Protein AF-A0AAW8L1I3-F1 (afdb_monomer)

Structure (mmCIF, N/CA/C/O backbone):
data_AF-A0AAW8L1I3-F1
#
_entry.id   AF-A0AAW8L1I3-F1
#
loop_
_atom_site.group_PDB
_atom_site.id
_atom_site.type_symbol
_atom_site.label_atom_id
_atom_site.label_alt_id
_atom_site.label_comp_id
_atom_site.label_asym_id
_atom_site.label_entity_id
_atom_site.label_seq_id
_atom_site.pdbx_PDB_ins_code
_atom_site.Cartn_x
_atom_site.Cartn_y
_atom_site.Cartn_z
_atom_site.occupancy
_atom_site.B_iso_or_equiv
_atom_site.auth_seq_id
_atom_site.auth_comp_id
_atom_site.auth_asym_id
_atom_site.auth_atom_id
_atom_site.pdbx_PDB_model_num
ATOM 1 N N . LEU A 1 1 ? 11.735 -16.912 -10.914 1.00 78.81 1 LEU A N 1
ATOM 2 C CA . LEU A 1 1 ? 10.324 -17.203 -11.266 1.00 78.81 1 LEU A CA 1
ATOM 3 C C . LEU A 1 1 ? 10.113 -18.709 -11.330 1.00 78.81 1 LEU A C 1
ATOM 5 O O . LEU A 1 1 ? 10.994 -19.381 -11.862 1.00 78.81 1 LEU A O 1
ATOM 9 N N . PRO A 1 2 ? 8.984 -19.231 -10.822 1.00 90.19 2 PRO A N 1
ATOM 10 C CA . PRO A 1 2 ? 8.609 -20.634 -10.993 1.00 90.19 2 PRO A CA 1
ATOM 11 C C . PRO A 1 2 ? 8.568 -21.039 -12.474 1.00 90.19 2 PRO A C 1
ATOM 13 O O . PRO A 1 2 ? 8.189 -20.228 -13.324 1.00 90.19 2 PRO A O 1
ATOM 16 N N . HIS A 1 3 ? 8.918 -22.293 -12.778 1.00 89.94 3 HIS A N 1
ATOM 17 C CA . HIS A 1 3 ? 9.046 -22.787 -14.158 1.00 89.94 3 HIS A CA 1
ATOM 18 C C . HIS A 1 3 ? 7.767 -22.582 -14.986 1.00 89.94 3 HIS A C 1
ATOM 20 O O . HIS A 1 3 ? 7.828 -22.098 -16.114 1.00 89.94 3 HIS A O 1
ATOM 26 N N . LEU A 1 4 ? 6.599 -22.870 -14.400 1.00 91.50 4 LEU A N 1
ATOM 27 C CA . LEU A 1 4 ? 5.299 -22.708 -15.062 1.00 91.50 4 LEU A CA 1
ATOM 28 C C . LEU A 1 4 ? 5.018 -21.256 -15.473 1.00 91.50 4 LEU A C 1
ATOM 30 O O . LEU A 1 4 ? 4.554 -21.014 -16.583 1.00 91.50 4 LEU A O 1
ATOM 34 N N . ILE A 1 5 ? 5.349 -20.284 -14.617 1.00 87.00 5 ILE A N 1
ATOM 35 C CA . ILE A 1 5 ? 5.140 -18.860 -14.920 1.00 87.00 5 ILE A CA 1
ATOM 36 C C . ILE A 1 5 ? 6.076 -18.415 -16.044 1.00 87.00 5 ILE A C 1
ATOM 38 O O . ILE A 1 5 ? 5.640 -17.744 -16.977 1.00 87.00 5 ILE A O 1
ATOM 42 N N . LYS A 1 6 ? 7.343 -18.846 -15.993 1.00 88.25 6 LYS A N 1
ATOM 43 C CA . LYS A 1 6 ? 8.339 -18.522 -17.022 1.00 88.25 6 LYS A CA 1
ATOM 44 C C . LYS A 1 6 ? 7.958 -19.093 -18.394 1.00 88.25 6 LYS A C 1
ATOM 46 O O . LYS A 1 6 ? 8.192 -18.435 -19.400 1.00 88.25 6 LYS A O 1
ATOM 51 N N . ALA A 1 7 ? 7.360 -20.285 -18.434 1.00 91.19 7 ALA A N 1
ATOM 52 C CA . ALA A 1 7 ? 6.860 -20.890 -19.668 1.00 91.19 7 ALA A CA 1
ATOM 53 C C . ALA A 1 7 ? 5.598 -20.184 -20.200 1.00 91.19 7 ALA A C 1
ATOM 55 O O . ALA A 1 7 ? 5.460 -19.984 -21.406 1.00 91.19 7 ALA A O 1
ATOM 56 N N . ALA A 1 8 ? 4.684 -19.782 -19.311 1.00 93.06 8 ALA A N 1
ATOM 57 C CA . ALA A 1 8 ? 3.444 -19.113 -19.695 1.00 93.06 8 ALA A CA 1
ATOM 58 C C . ALA A 1 8 ? 3.689 -17.711 -20.280 1.00 93.06 8 ALA A C 1
ATOM 60 O O . ALA A 1 8 ? 3.117 -17.371 -21.321 1.00 93.06 8 ALA A O 1
ATOM 61 N N . ASN A 1 9 ? 4.550 -16.917 -19.638 1.00 94.56 9 ASN A N 1
ATOM 62 C CA . ASN A 1 9 ? 4.926 -15.579 -20.085 1.00 94.56 9 ASN A CA 1
ATOM 63 C C . ASN A 1 9 ? 6.422 -15.333 -19.792 1.00 94.56 9 ASN A C 1
ATOM 65 O O . ASN A 1 9 ? 6.778 -15.045 -18.646 1.00 94.56 9 ASN A O 1
ATOM 69 N N . PRO A 1 10 ? 7.318 -15.507 -20.782 1.00 93.88 10 PRO A N 1
ATOM 70 C CA . PRO A 1 10 ? 8.747 -15.342 -20.559 1.00 93.88 10 PRO A CA 1
ATOM 71 C C . PRO A 1 10 ? 9.120 -13.868 -20.383 1.00 93.88 10 PRO A C 1
ATOM 73 O O . PRO A 1 10 ? 8.467 -12.973 -20.925 1.00 93.88 10 PRO A O 1
ATOM 76 N N . LEU A 1 11 ? 10.188 -13.633 -19.619 1.00 94.94 11 LEU A N 1
ATOM 77 C CA . LEU A 1 11 ? 10.742 -12.301 -19.394 1.00 94.94 11 LEU A CA 1
ATOM 78 C C . LEU A 1 11 ? 11.506 -11.811 -20.623 1.00 94.94 11 LEU A C 1
ATOM 80 O O . LEU A 1 11 ? 12.303 -12.553 -21.193 1.00 94.94 11 LEU A O 1
ATOM 84 N N . GLU A 1 12 ? 11.286 -10.548 -20.961 1.00 95.62 12 GLU A N 1
ATOM 85 C CA . GLU A 1 12 ? 12.077 -9.783 -21.923 1.00 95.62 12 GLU A CA 1
ATOM 86 C C . GLU A 1 12 ? 13.154 -8.958 -21.204 1.00 95.62 12 GLU A C 1
ATOM 88 O O . GLU A 1 12 ? 14.308 -8.948 -21.624 1.00 95.62 12 GLU A O 1
ATOM 93 N N . ILE A 1 13 ? 12.805 -8.347 -20.063 1.00 94.56 13 ILE A N 1
ATOM 94 C CA . ILE A 1 13 ? 13.736 -7.601 -19.202 1.00 94.56 13 ILE A CA 1
ATOM 95 C C . ILE A 1 13 ? 13.716 -8.198 -17.794 1.00 94.56 13 ILE A C 1
ATOM 97 O O . ILE A 1 13 ? 12.653 -8.492 -17.240 1.00 94.56 13 ILE A O 1
ATOM 101 N N . GLN A 1 14 ? 14.906 -8.358 -17.212 1.00 94.88 14 GLN A N 1
ATOM 102 C CA . GLN A 1 14 ? 15.096 -8.789 -15.831 1.00 94.88 14 GLN A CA 1
ATOM 103 C C . GLN A 1 14 ? 16.217 -7.980 -15.175 1.00 94.88 14 GLN A C 1
ATOM 105 O O . GLN A 1 14 ? 17.397 -8.201 -15.449 1.00 94.88 14 GLN A O 1
ATOM 110 N N . THR A 1 15 ? 15.851 -7.075 -14.274 1.00 95.00 15 THR A N 1
ATOM 111 C CA . THR A 1 15 ? 16.791 -6.325 -13.434 1.00 95.00 15 THR A CA 1
ATOM 112 C C . THR A 1 15 ? 16.518 -6.604 -11.955 1.00 95.00 15 THR A C 1
ATOM 114 O O . THR A 1 15 ? 15.707 -7.465 -11.606 1.00 95.00 15 THR A O 1
ATOM 117 N N . LYS A 1 16 ? 17.234 -5.911 -11.064 1.00 93.44 16 LYS A N 1
ATOM 118 C CA . LYS A 1 16 ? 16.950 -5.963 -9.623 1.00 93.44 16 LYS A CA 1
ATOM 119 C C . LYS A 1 16 ? 15.605 -5.324 -9.275 1.00 93.44 16 LYS A C 1
ATOM 121 O O . LYS A 1 16 ? 14.963 -5.770 -8.331 1.00 93.44 16 LYS A O 1
ATOM 126 N N . ASP A 1 17 ? 15.192 -4.334 -10.061 1.00 92.88 17 ASP A N 1
ATOM 127 C CA . ASP A 1 17 ? 14.065 -3.459 -9.747 1.00 92.88 17 ASP A CA 1
ATOM 128 C C . ASP A 1 17 ? 12.891 -3.648 -10.715 1.00 92.88 17 ASP A C 1
ATOM 130 O O . ASP A 1 17 ? 11.799 -3.154 -10.460 1.00 92.88 17 ASP A O 1
ATOM 134 N N . GLU A 1 18 ? 13.079 -4.369 -11.822 1.00 93.81 18 GLU A N 1
ATOM 135 C CA . GLU A 1 18 ? 12.078 -4.484 -12.878 1.00 93.81 18 GLU A CA 1
ATOM 136 C C . GLU A 1 18 ? 12.069 -5.859 -13.553 1.00 93.81 18 GLU A C 1
ATOM 138 O O . GLU A 1 18 ? 13.107 -6.439 -13.883 1.00 93.81 18 GLU A O 1
ATOM 143 N N . LEU A 1 19 ? 10.858 -6.347 -13.806 1.00 94.88 19 LEU A N 1
ATOM 144 C CA . LEU A 1 19 ? 10.553 -7.488 -14.654 1.00 94.88 19 LEU A CA 1
ATOM 145 C C . LEU A 1 19 ? 9.588 -7.032 -15.750 1.00 94.88 19 LEU A C 1
ATOM 147 O O . LEU A 1 19 ? 8.492 -6.572 -15.434 1.00 94.88 19 LEU A O 1
ATOM 151 N N . VAL A 1 20 ? 9.949 -7.213 -17.020 1.00 95.19 20 VAL A N 1
ATOM 152 C CA . VAL A 1 20 ? 9.048 -6.964 -18.161 1.00 95.19 20 VAL A CA 1
ATOM 153 C C . VAL A 1 20 ? 8.803 -8.273 -18.885 1.00 95.19 20 VAL A C 1
ATOM 155 O O . VAL A 1 20 ? 9.741 -9.018 -19.176 1.00 95.19 20 VAL A O 1
ATOM 158 N N . PHE A 1 21 ? 7.536 -8.569 -19.152 1.00 95.25 21 PHE A N 1
ATOM 159 C CA . PHE A 1 21 ? 7.128 -9.819 -19.766 1.00 95.25 21 PHE A CA 1
ATOM 160 C C . PHE A 1 21 ? 6.816 -9.641 -21.255 1.00 95.25 21 PHE A C 1
ATOM 162 O O . PHE A 1 21 ? 6.098 -8.725 -21.648 1.00 95.25 21 PHE A O 1
ATOM 169 N N . SER A 1 22 ? 7.285 -10.583 -22.071 1.00 95.19 22 SER A N 1
ATOM 170 C CA . SER A 1 22 ? 7.159 -10.549 -23.538 1.00 95.19 22 SER A CA 1
ATOM 171 C C . SER A 1 22 ? 5.715 -10.543 -24.060 1.00 95.19 22 SER A C 1
ATOM 173 O O . SER A 1 22 ? 5.445 -9.986 -25.119 1.00 95.19 22 SER A O 1
ATOM 175 N N . LYS A 1 23 ? 4.760 -11.143 -23.333 1.00 93.81 23 LYS A N 1
ATOM 176 C CA . LYS A 1 23 ? 3.323 -11.117 -23.683 1.00 93.81 23 LYS A CA 1
ATOM 177 C C . LYS A 1 23 ? 2.567 -9.966 -23.009 1.00 93.81 23 LYS A C 1
ATOM 179 O O . LYS A 1 23 ? 1.342 -10.012 -22.910 1.00 93.81 23 LYS A O 1
ATOM 184 N N . GLY A 1 24 ? 3.293 -8.957 -22.532 1.00 91.06 24 GLY A N 1
ATOM 185 C CA . GLY A 1 24 ? 2.754 -7.791 -21.847 1.00 91.06 24 GLY A CA 1
ATOM 186 C C . GLY A 1 24 ? 2.736 -7.924 -20.325 1.00 91.06 24 GLY A C 1
ATOM 187 O O . GLY A 1 24 ? 2.752 -9.022 -19.757 1.00 91.06 24 GLY A O 1
ATOM 188 N N . GLY A 1 25 ? 2.673 -6.759 -19.682 1.00 90.56 25 GLY A N 1
ATOM 189 C CA . GLY A 1 25 ? 2.767 -6.593 -18.237 1.00 90.56 25 GLY A CA 1
ATOM 190 C C . GLY A 1 25 ? 4.204 -6.381 -17.759 1.00 90.56 25 GLY A C 1
ATOM 191 O O . GLY A 1 25 ? 5.169 -6.854 -18.362 1.00 90.56 25 GLY A O 1
ATOM 192 N N . SER A 1 26 ? 4.331 -5.681 -16.638 1.00 92.88 26 SER A N 1
ATOM 193 C CA . SER A 1 26 ? 5.592 -5.495 -15.930 1.00 92.88 26 SER A CA 1
ATOM 194 C C . SER A 1 26 ? 5.363 -5.487 -14.420 1.00 92.88 26 SER A C 1
ATOM 196 O O . SER A 1 26 ? 4.250 -5.267 -13.935 1.00 92.88 26 SER A O 1
ATOM 198 N N . ILE A 1 27 ? 6.420 -5.785 -13.671 1.00 92.94 27 ILE A N 1
ATOM 199 C CA . ILE A 1 27 ? 6.479 -5.629 -12.221 1.00 92.94 27 ILE A CA 1
ATOM 200 C C . ILE A 1 27 ? 7.698 -4.774 -11.936 1.00 92.94 27 ILE A C 1
ATOM 202 O O . ILE A 1 27 ? 8.810 -5.153 -12.294 1.00 92.94 27 ILE A O 1
ATOM 206 N N . THR A 1 28 ? 7.485 -3.661 -11.251 1.00 93.19 28 THR A N 1
ATOM 207 C CA . THR A 1 28 ? 8.553 -2.743 -10.875 1.00 93.19 28 THR A CA 1
ATOM 208 C C . THR A 1 28 ? 8.522 -2.556 -9.364 1.00 93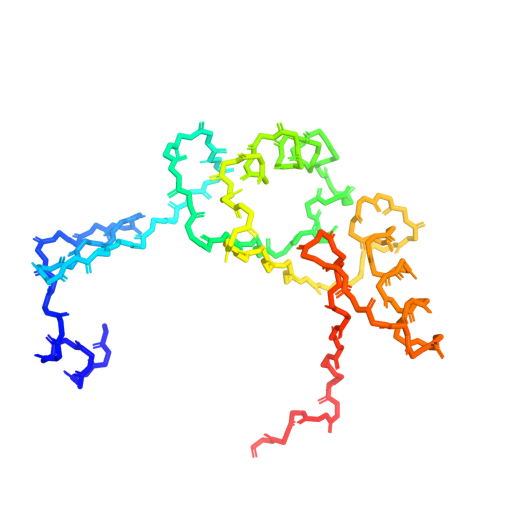.19 28 THR A C 1
ATOM 210 O O . THR A 1 28 ? 7.458 -2.363 -8.773 1.00 93.19 28 THR A O 1
ATOM 213 N N . VAL A 1 29 ? 9.687 -2.630 -8.733 1.00 92.81 29 VAL A N 1
ATOM 214 C CA . VAL A 1 29 ? 9.892 -2.382 -7.308 1.00 92.81 29 VAL A CA 1
ATOM 215 C C . VAL A 1 29 ? 10.637 -1.066 -7.184 1.00 92.81 29 VAL A C 1
ATOM 217 O O . VAL A 1 29 ? 11.686 -0.868 -7.783 1.00 92.81 29 VAL A O 1
ATOM 220 N N . SER A 1 30 ? 10.083 -0.143 -6.411 1.00 88.50 30 SER A N 1
ATOM 221 C CA . SER A 1 30 ? 10.705 1.151 -6.165 1.00 88.50 30 SER A CA 1
ATOM 222 C C . SER A 1 30 ? 10.316 1.656 -4.787 1.00 88.50 30 SER A C 1
ATOM 224 O O . SER A 1 30 ? 9.316 1.245 -4.198 1.00 88.50 30 SER A O 1
ATOM 226 N N . THR A 1 31 ? 11.115 2.585 -4.279 1.00 84.00 31 THR A N 1
ATOM 227 C CA . THR A 1 31 ? 10.831 3.302 -3.036 1.00 84.00 31 THR A CA 1
ATOM 228 C C . THR A 1 31 ? 9.964 4.548 -3.244 1.00 84.00 31 THR A C 1
ATOM 230 O O . THR A 1 31 ? 9.543 5.144 -2.248 1.00 84.00 31 THR A O 1
ATOM 233 N N . SER A 1 32 ? 9.692 4.918 -4.503 1.00 76.06 32 SER A N 1
ATOM 234 C CA . SER A 1 32 ? 8.770 5.979 -4.922 1.00 76.06 32 SER A CA 1
ATOM 235 C C . SER A 1 32 ? 8.133 5.658 -6.285 1.00 76.06 32 SER A C 1
ATOM 237 O O . SER A 1 32 ? 8.776 5.097 -7.174 1.00 76.06 32 SER A O 1
ATOM 239 N N . PHE A 1 33 ? 6.858 6.018 -6.456 1.00 76.12 33 PHE A N 1
ATOM 240 C CA . PHE A 1 33 ? 6.118 5.882 -7.715 1.00 76.12 33 PHE A CA 1
ATOM 241 C C . PHE A 1 33 ? 5.284 7.137 -7.958 1.00 76.12 33 PHE A C 1
ATOM 243 O O . PHE A 1 33 ? 4.497 7.529 -7.100 1.00 76.12 33 PHE A O 1
ATOM 250 N N . ARG A 1 34 ? 5.461 7.767 -9.125 1.00 72.25 34 ARG A N 1
ATOM 251 C CA . ARG A 1 34 ? 4.665 8.928 -9.574 1.00 72.25 34 ARG A CA 1
ATOM 252 C C . ARG A 1 34 ? 4.359 8.927 -11.078 1.00 72.25 34 ARG A C 1
ATOM 254 O O . ARG A 1 34 ? 3.814 9.900 -11.585 1.00 72.25 34 ARG A O 1
ATOM 261 N N . GLY A 1 35 ? 4.747 7.877 -11.799 1.00 70.69 35 GLY A N 1
ATOM 262 C CA . GLY A 1 35 ? 4.618 7.792 -13.253 1.00 70.69 35 GLY A CA 1
ATOM 263 C C . GLY A 1 35 ? 3.876 6.534 -13.694 1.00 70.69 35 GLY A C 1
ATOM 264 O O . GLY A 1 35 ? 3.940 5.508 -13.019 1.00 70.69 35 GLY A O 1
ATOM 265 N N . GLY A 1 36 ? 3.210 6.628 -14.847 1.00 72.44 36 GLY A N 1
ATOM 266 C CA . GLY A 1 36 ? 2.436 5.543 -15.450 1.00 72.44 36 GLY A CA 1
ATOM 267 C C . GLY A 1 36 ? 1.006 5.426 -14.918 1.00 72.44 36 GLY A C 1
ATOM 268 O O . GLY A 1 36 ? 0.600 6.130 -13.998 1.00 72.44 36 GLY A O 1
ATOM 269 N N . THR A 1 37 ? 0.235 4.527 -15.526 1.00 81.88 37 THR A N 1
ATOM 270 C CA . THR A 1 37 ? -1.070 4.091 -15.016 1.00 81.88 37 THR A CA 1
ATOM 271 C C . THR A 1 37 ? -0.890 2.690 -14.451 1.00 81.88 37 THR A C 1
ATOM 273 O O . THR A 1 37 ? -0.630 1.746 -15.195 1.00 81.88 37 THR A O 1
ATOM 276 N N . LEU A 1 38 ? -0.991 2.560 -13.131 1.00 88.94 38 LEU A N 1
ATOM 277 C CA . LEU A 1 38 ? -0.835 1.288 -12.440 1.00 88.94 38 LEU A CA 1
ATOM 278 C C . LEU A 1 38 ? -2.179 0.558 -12.367 1.00 88.94 38 LEU A C 1
ATOM 280 O O . LEU A 1 38 ? -3.180 1.097 -11.891 1.00 88.94 38 LEU A O 1
ATOM 284 N N . ASP A 1 39 ? -2.185 -0.712 -12.766 1.00 91.69 39 ASP A N 1
ATOM 285 C CA . ASP A 1 39 ? -3.307 -1.613 -12.484 1.00 91.69 39 ASP A CA 1
ATOM 286 C C . ASP A 1 39 ? -3.254 -2.150 -11.051 1.00 91.69 39 ASP A C 1
ATOM 288 O O . ASP A 1 39 ? -4.282 -2.489 -10.458 1.00 91.69 39 ASP A O 1
ATOM 292 N N . ARG A 1 40 ? -2.053 -2.262 -10.473 1.00 93.88 40 ARG A N 1
ATOM 293 C CA . ARG A 1 40 ? -1.854 -2.706 -9.092 1.00 93.88 40 ARG A CA 1
ATOM 294 C C . ARG A 1 40 ? -0.713 -1.944 -8.438 1.00 93.88 40 ARG A C 1
ATOM 296 O O . ARG A 1 40 ? 0.366 -1.843 -9.010 1.00 93.88 40 ARG A O 1
ATOM 303 N N . LEU A 1 41 ? -0.948 -1.498 -7.211 1.00 95.12 41 LEU A N 1
ATOM 304 C CA . LEU A 1 41 ? 0.065 -0.959 -6.315 1.00 95.12 41 LEU A CA 1
ATOM 305 C C . LEU A 1 41 ? 0.090 -1.805 -5.044 1.00 95.12 41 LEU A C 1
ATOM 307 O O . LEU A 1 41 ? -0.937 -1.994 -4.393 1.00 95.12 41 LEU A O 1
ATOM 311 N N . HIS A 1 42 ? 1.266 -2.297 -4.681 1.00 96.12 42 HIS A N 1
ATOM 312 C CA . HIS A 1 42 ? 1.490 -2.955 -3.404 1.00 96.12 42 HIS A CA 1
ATOM 313 C C . HIS A 1 42 ? 2.476 -2.125 -2.589 1.00 96.12 42 HIS A C 1
ATOM 315 O O . HIS A 1 42 ? 3.567 -1.823 -3.068 1.00 96.12 42 HIS A O 1
ATOM 321 N N . VAL A 1 43 ? 2.080 -1.752 -1.374 1.00 95.94 43 VAL A N 1
ATOM 322 C CA . VAL A 1 43 ? 2.947 -1.060 -0.420 1.00 95.94 43 VAL A CA 1
ATOM 323 C C . VAL A 1 43 ? 3.178 -2.003 0.748 1.00 95.94 43 VAL A C 1
ATOM 325 O O . VAL A 1 43 ? 2.251 -2.277 1.512 1.00 95.94 43 VAL A O 1
ATOM 328 N N . SER A 1 44 ? 4.404 -2.50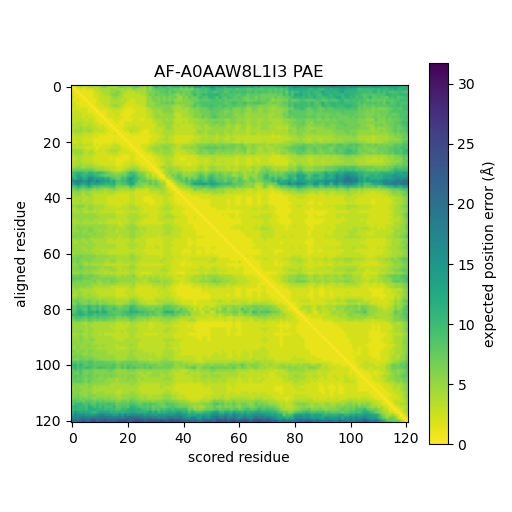3 0.856 1.00 95.81 44 SER A N 1
ATOM 329 C CA . SER A 1 44 ? 4.840 -3.313 1.987 1.00 95.81 44 SER A CA 1
ATOM 330 C C . SER A 1 44 ? 5.200 -2.428 3.179 1.00 95.81 44 SER A C 1
ATOM 332 O O . SER A 1 44 ? 5.644 -1.285 3.019 1.00 95.81 44 SER A O 1
ATOM 334 N N . GLU A 1 45 ? 5.024 -2.962 4.383 1.00 95.88 45 GLU A N 1
ATOM 335 C CA . GLU A 1 45 ? 5.375 -2.305 5.647 1.00 95.88 45 GLU A CA 1
ATOM 336 C C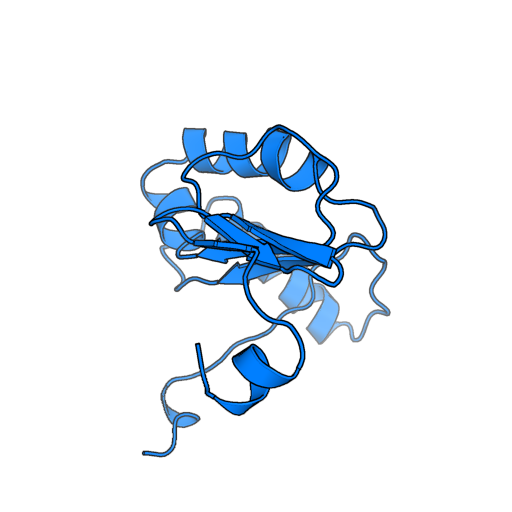 . GLU A 1 45 ? 4.771 -0.893 5.843 1.00 95.88 45 GLU A C 1
ATOM 338 O O . GLU A 1 45 ? 5.379 -0.011 6.460 1.00 95.88 45 GLU A O 1
ATOM 343 N N . PHE A 1 46 ? 3.558 -0.643 5.334 1.00 96.69 46 PHE A N 1
ATOM 344 C CA . PHE A 1 46 ? 2.973 0.708 5.333 1.00 96.69 46 PHE A CA 1
ATOM 345 C C . PHE A 1 46 ? 2.720 1.294 6.735 1.00 96.69 46 PHE A C 1
ATOM 347 O O . PHE A 1 46 ? 2.886 2.497 6.933 1.00 96.69 46 PHE A O 1
ATOM 354 N N . GLY A 1 47 ? 2.377 0.470 7.728 1.00 96.44 47 GLY A N 1
ATOM 355 C CA . GLY A 1 47 ? 2.219 0.876 9.128 1.00 96.44 47 GLY A CA 1
ATOM 356 C C . GLY A 1 47 ? 3.525 1.401 9.720 1.00 96.44 47 GLY A C 1
ATOM 357 O O . GLY A 1 47 ? 3.558 2.492 10.291 1.00 96.44 47 GLY A O 1
ATOM 358 N N . LYS A 1 48 ? 4.632 0.698 9.470 1.00 95.88 48 LYS A N 1
ATOM 359 C CA . LYS A 1 48 ? 5.977 1.140 9.861 1.00 95.88 48 LYS A CA 1
ATOM 360 C C . LYS A 1 48 ? 6.392 2.431 9.153 1.00 95.88 48 LYS A C 1
ATOM 362 O O . LYS A 1 48 ? 7.007 3.296 9.780 1.00 95.88 48 LYS A O 1
ATOM 367 N N . ILE A 1 49 ? 6.041 2.586 7.872 1.00 95.56 49 ILE A N 1
ATOM 368 C CA . ILE A 1 49 ? 6.262 3.836 7.124 1.00 95.56 49 ILE A CA 1
ATOM 369 C C . ILE A 1 49 ? 5.461 4.979 7.757 1.00 95.56 49 ILE A C 1
ATOM 371 O O . ILE A 1 49 ? 6.031 6.037 8.001 1.00 95.56 49 ILE A O 1
ATOM 375 N N . CYS A 1 50 ? 4.184 4.767 8.084 1.00 96.69 50 CYS A N 1
ATOM 376 C CA . CYS A 1 50 ? 3.346 5.775 8.740 1.00 96.69 50 CYS A CA 1
ATOM 377 C C . CYS A 1 50 ? 3.922 6.224 10.089 1.00 96.69 50 CYS A C 1
ATOM 379 O O . CYS A 1 50 ? 3.940 7.421 10.368 1.00 96.69 50 CYS A O 1
ATOM 381 N N . ALA A 1 51 ? 4.413 5.283 10.899 1.00 95.31 51 ALA A N 1
ATOM 382 C CA . ALA A 1 51 ? 4.939 5.574 12.229 1.00 95.31 51 ALA A CA 1
ATOM 383 C C . ALA A 1 51 ? 6.305 6.281 12.198 1.00 95.31 51 ALA A C 1
ATOM 385 O O . ALA A 1 51 ? 6.539 7.207 12.972 1.00 95.31 51 ALA A O 1
ATOM 386 N N . LYS A 1 52 ? 7.223 5.848 11.320 1.00 95.69 52 LYS A N 1
ATOM 387 C CA . LYS A 1 52 ? 8.617 6.336 11.310 1.00 95.69 52 LYS A CA 1
ATOM 388 C C . LYS A 1 52 ? 8.887 7.440 10.290 1.00 95.69 52 LYS A C 1
ATOM 390 O O . LYS A 1 52 ? 9.788 8.245 10.498 1.00 95.69 52 LYS A O 1
ATOM 395 N N . PHE A 1 53 ? 8.136 7.469 9.192 1.00 95.31 53 PHE A N 1
ATOM 396 C CA . PHE A 1 53 ? 8.350 8.363 8.052 1.00 95.31 53 PHE A CA 1
ATOM 397 C C . PHE A 1 53 ? 7.014 8.962 7.570 1.00 95.31 53 PHE A C 1
ATOM 399 O O . PHE A 1 53 ? 6.599 8.715 6.432 1.00 95.31 53 PHE A O 1
ATOM 406 N N . PRO A 1 54 ? 6.319 9.759 8.405 1.00 95.44 54 PRO A N 1
ATOM 407 C CA . PRO A 1 54 ? 4.979 10.266 8.096 1.00 95.44 54 PRO A CA 1
ATOM 408 C C . PRO A 1 54 ? 4.928 11.109 6.813 1.00 95.44 54 PRO A C 1
ATOM 410 O O . PRO A 1 54 ? 3.943 11.051 6.079 1.00 95.44 54 PRO A O 1
ATOM 413 N N . ASP A 1 55 ? 5.999 11.837 6.487 1.00 95.25 55 ASP A N 1
ATOM 414 C CA . ASP A 1 55 ? 6.079 12.598 5.236 1.00 95.25 55 ASP A CA 1
ATOM 415 C C . ASP A 1 55 ? 6.135 11.685 4.007 1.00 95.25 55 ASP A C 1
ATOM 417 O O . ASP A 1 55 ? 5.484 11.966 3.002 1.00 95.25 55 ASP A O 1
ATOM 421 N N . LYS A 1 56 ? 6.825 10.542 4.110 1.00 93.81 56 LYS A N 1
ATOM 422 C CA . LYS A 1 56 ? 6.846 9.524 3.055 1.00 93.81 56 LYS A CA 1
ATOM 423 C C . LYS A 1 56 ? 5.495 8.828 2.924 1.00 93.81 56 LYS A C 1
ATOM 425 O O . LYS A 1 56 ? 5.051 8.565 1.812 1.00 93.81 56 LYS A O 1
ATOM 430 N N . ALA A 1 57 ? 4.812 8.567 4.039 1.00 95.19 57 ALA A N 1
ATOM 431 C CA . ALA A 1 57 ? 3.447 8.048 4.005 1.00 95.19 57 ALA A CA 1
ATOM 432 C C . ALA A 1 57 ? 2.499 9.021 3.287 1.00 95.19 57 ALA A C 1
ATOM 434 O O . ALA A 1 57 ? 1.739 8.600 2.417 1.00 95.19 57 ALA A O 1
ATOM 435 N N . ARG A 1 58 ? 2.601 10.325 3.586 1.00 95.19 58 ARG A N 1
ATOM 436 C CA . ARG A 1 58 ? 1.854 11.372 2.876 1.00 95.19 58 ARG A CA 1
ATOM 437 C C . ARG A 1 58 ? 2.173 11.367 1.387 1.00 95.19 58 ARG A C 1
ATOM 439 O O . ARG A 1 58 ? 1.252 11.403 0.586 1.00 95.19 58 ARG A O 1
ATOM 446 N N . GLU A 1 59 ? 3.448 11.270 1.024 1.00 93.88 59 GLU A N 1
ATOM 447 C CA . GLU A 1 59 ? 3.877 11.212 -0.374 1.00 93.88 59 GLU A CA 1
ATOM 448 C C . GLU A 1 59 ? 3.287 10.016 -1.136 1.00 93.88 59 GLU A C 1
ATOM 450 O O . GLU A 1 59 ? 2.847 10.151 -2.276 1.00 93.88 59 GLU A O 1
ATOM 455 N N . ILE A 1 60 ? 3.258 8.842 -0.503 1.00 94.00 60 ILE A N 1
ATOM 456 C CA . ILE A 1 60 ? 2.666 7.634 -1.085 1.00 94.00 60 ILE A CA 1
ATOM 457 C C . ILE A 1 60 ? 1.169 7.848 -1.327 1.00 94.00 60 ILE A C 1
ATOM 459 O O . ILE A 1 60 ? 0.680 7.545 -2.415 1.00 94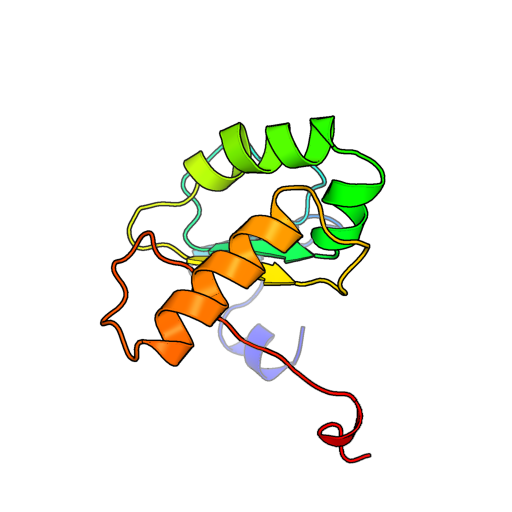.00 60 ILE A O 1
ATOM 463 N N . VAL A 1 61 ? 0.458 8.400 -0.340 1.00 94.44 61 VAL A N 1
ATOM 464 C CA . VAL A 1 61 ? -0.991 8.628 -0.421 1.00 94.44 61 VAL A CA 1
ATOM 465 C C . VAL A 1 61 ? -1.341 9.694 -1.457 1.00 94.44 61 VAL A C 1
ATOM 467 O O . VAL A 1 61 ? -2.292 9.508 -2.201 1.00 94.44 61 VAL A O 1
ATOM 470 N N . THR A 1 62 ? -0.590 10.794 -1.548 1.00 93.25 62 THR A N 1
ATOM 471 C CA . THR A 1 62 ? -0.910 11.888 -2.485 1.00 93.25 62 THR A CA 1
ATOM 472 C C . THR A 1 62 ? -0.277 11.731 -3.867 1.00 93.25 62 THR A C 1
ATOM 474 O O . THR A 1 62 ? -0.577 12.516 -4.763 1.00 93.25 62 THR A O 1
ATOM 477 N N . GLY A 1 63 ? 0.628 10.7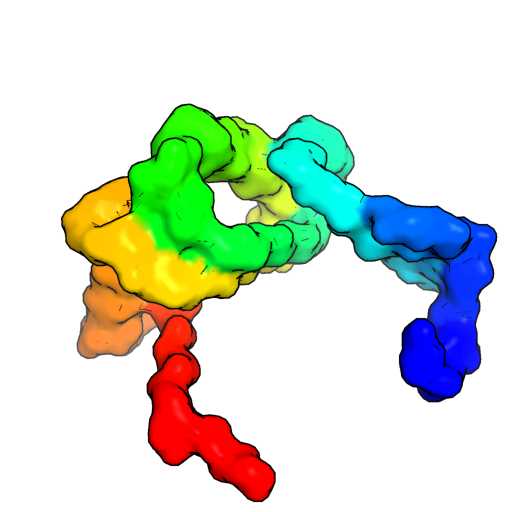66 -4.044 1.00 91.19 63 GLY A N 1
ATOM 478 C CA . GLY A 1 63 ? 1.347 10.534 -5.296 1.00 91.19 63 GLY A CA 1
ATOM 479 C C . GLY A 1 63 ? 1.093 9.147 -5.871 1.00 91.19 63 GLY A C 1
ATOM 480 O O . GLY A 1 63 ? 0.468 9.010 -6.918 1.00 91.19 63 GLY A O 1
ATOM 481 N N . ALA A 1 64 ? 1.583 8.106 -5.196 1.00 91.62 64 ALA A N 1
ATOM 482 C CA . ALA A 1 64 ? 1.542 6.746 -5.730 1.00 91.62 64 ALA A CA 1
ATOM 483 C C . ALA A 1 64 ? 0.110 6.205 -5.860 1.00 91.62 64 ALA A C 1
ATOM 485 O O . ALA A 1 64 ? -0.181 5.486 -6.814 1.00 91.62 64 ALA A O 1
ATOM 486 N N . PHE A 1 65 ? -0.789 6.555 -4.933 1.00 93.12 65 PHE A N 1
ATOM 487 C CA . PHE A 1 65 ? -2.189 6.120 -5.004 1.00 93.12 65 PHE A CA 1
ATOM 488 C C . PHE A 1 65 ? -2.904 6.733 -6.210 1.00 93.12 65 PHE A C 1
ATOM 490 O O . PHE A 1 65 ? -3.636 6.028 -6.898 1.00 93.12 65 PHE A O 1
ATOM 497 N N . GLU A 1 66 ? -2.617 7.998 -6.522 1.00 91.19 66 GLU A N 1
ATOM 498 C CA . GLU A 1 66 ? -3.201 8.718 -7.661 1.00 91.19 66 GLU A CA 1
ATOM 499 C C . GLU A 1 66 ? -2.745 8.161 -9.022 1.00 91.19 66 GLU A C 1
ATOM 501 O O . GLU A 1 66 ? -3.404 8.374 -10.038 1.00 91.19 66 GLU A O 1
ATOM 506 N N . ALA A 1 67 ? -1.643 7.404 -9.063 1.00 90.81 67 ALA A N 1
ATOM 507 C CA . ALA A 1 67 ? -1.193 6.709 -10.271 1.00 90.81 67 ALA A CA 1
ATOM 508 C C . ALA A 1 67 ? -1.993 5.422 -10.564 1.00 90.81 67 ALA A C 1
ATOM 510 O O . ALA A 1 67 ? -1.863 4.846 -11.649 1.00 90.81 67 ALA A O 1
ATOM 511 N N . VAL A 1 68 ? -2.805 4.939 -9.616 1.00 91.75 68 VAL A N 1
ATOM 512 C CA . VAL A 1 68 ? -3.622 3.731 -9.785 1.00 91.75 68 VAL A CA 1
ATOM 513 C C . VAL A 1 68 ? -4.954 4.096 -10.429 1.00 91.75 68 VAL A C 1
ATOM 515 O O . VAL A 1 68 ? -5.675 4.971 -9.956 1.00 91.75 68 VAL A O 1
ATOM 518 N N . SER A 1 69 ? -5.319 3.403 -11.509 1.00 90.00 69 SER A N 1
ATOM 519 C CA . SER A 1 69 ? -6.613 3.649 -12.156 1.00 90.00 69 SER A CA 1
ATOM 520 C C . SER A 1 69 ? -7.787 3.276 -11.236 1.00 90.00 69 SER A C 1
ATOM 522 O O . SER A 1 69 ? -7.662 2.405 -10.378 1.00 90.00 69 SER A O 1
ATOM 524 N N . LEU A 1 70 ? -8.980 3.834 -11.475 1.00 89.31 70 LEU A N 1
ATOM 525 C CA . LEU A 1 70 ? -10.204 3.474 -10.729 1.00 89.31 70 LEU A CA 1
ATOM 526 C C . LEU A 1 70 ? -10.564 1.977 -10.791 1.00 89.31 70 LEU A C 1
ATOM 528 O O . LEU A 1 70 ? -11.326 1.485 -9.962 1.00 89.31 70 LEU A O 1
ATOM 532 N N . LYS A 1 71 ? -10.066 1.256 -11.805 1.00 90.62 71 LYS A N 1
ATOM 533 C CA . LYS A 1 71 ? -10.241 -0.199 -11.950 1.00 90.62 71 LYS A CA 1
ATOM 534 C C . LYS A 1 71 ? -9.093 -0.995 -11.324 1.00 90.62 71 LYS A C 1
ATOM 536 O O . LYS A 1 71 ? -9.202 -2.217 -11.197 1.00 90.62 71 LYS A O 1
ATOM 541 N N . GLY A 1 72 ? -8.000 -0.319 -10.984 1.00 92.75 72 GLY A N 1
ATOM 542 C CA . GLY A 1 72 ? -6.832 -0.902 -10.361 1.00 92.75 72 GLY A CA 1
ATOM 543 C C . GLY A 1 72 ? -7.064 -1.245 -8.893 1.00 92.75 72 GLY A C 1
ATOM 544 O O . GLY A 1 72 ? -8.160 -1.106 -8.347 1.00 92.75 72 GLY A O 1
ATOM 545 N N . ARG A 1 73 ? -6.024 -1.768 -8.245 1.00 95.31 73 ARG A N 1
ATOM 546 C CA . ARG A 1 73 ? -6.072 -2.160 -6.832 1.00 95.31 73 ARG A CA 1
ATOM 547 C C . ARG A 1 73 ? -4.843 -1.687 -6.079 1.00 95.31 73 ARG A C 1
ATOM 549 O O . ARG A 1 73 ? -3.723 -1.953 -6.504 1.00 95.31 73 ARG A O 1
ATOM 556 N N . ILE A 1 74 ? -5.066 -1.095 -4.913 1.00 96.44 74 ILE A N 1
ATOM 557 C CA . ILE A 1 74 ? -4.015 -0.816 -3.937 1.00 96.44 74 ILE A CA 1
ATOM 558 C C . ILE A 1 74 ? -4.088 -1.879 -2.838 1.00 96.44 74 ILE A C 1
ATOM 560 O O . ILE A 1 74 ? -5.169 -2.223 -2.364 1.00 96.44 74 ILE A O 1
ATOM 564 N N . THR A 1 75 ? -2.948 -2.441 -2.452 1.00 97.31 75 THR A N 1
ATOM 565 C CA . THR A 1 75 ? -2.828 -3.364 -1.317 1.00 97.31 75 THR A CA 1
ATOM 566 C C . THR A 1 75 ? -1.781 -2.833 -0.358 1.00 97.31 75 THR A C 1
ATOM 568 O O . THR A 1 75 ? -0.617 -2.695 -0.731 1.00 97.31 75 THR A O 1
ATOM 571 N N . LEU A 1 76 ? -2.209 -2.555 0.869 1.00 97.38 76 LEU A N 1
ATOM 572 C CA . LEU A 1 76 ? -1.349 -2.125 1.962 1.00 97.38 76 LEU A CA 1
ATOM 573 C C . LEU A 1 76 ? -1.131 -3.320 2.882 1.00 97.38 76 LEU A C 1
ATOM 575 O O . LEU A 1 76 ? -2.089 -3.872 3.420 1.00 97.38 76 LEU A O 1
ATOM 579 N N . GLU A 1 77 ? 0.118 -3.732 3.025 1.00 96.38 77 GLU A N 1
ATOM 580 C CA . GLU A 1 77 ? 0.529 -4.826 3.898 1.00 96.38 77 GLU A CA 1
ATOM 581 C C . GLU A 1 77 ? 1.405 -4.240 5.005 1.00 96.38 77 GLU A C 1
ATOM 583 O O . GLU A 1 77 ? 2.280 -3.419 4.730 1.00 96.38 77 GLU A O 1
ATOM 588 N N . SER A 1 78 ? 1.099 -4.558 6.265 1.00 96.06 78 SER A N 1
ATOM 589 C CA . SER A 1 78 ? 1.923 -4.175 7.411 1.00 96.06 78 SER A CA 1
ATOM 590 C C . SER A 1 78 ? 1.413 -4.784 8.716 1.00 96.06 78 SER A C 1
ATOM 592 O O . SER A 1 78 ? 0.282 -5.266 8.802 1.00 96.06 78 SER A O 1
ATOM 594 N N . THR A 1 79 ? 2.222 -4.641 9.765 1.00 93.06 79 THR A N 1
ATOM 595 C CA . THR A 1 79 ? 1.808 -4.805 11.162 1.00 93.06 79 THR A CA 1
ATOM 596 C C . THR A 1 79 ? 1.417 -3.448 11.762 1.00 93.06 79 THR A C 1
ATOM 598 O O . THR A 1 79 ? 1.946 -2.405 11.375 1.00 93.06 79 THR A O 1
ATOM 601 N N . ALA A 1 80 ? 0.468 -3.438 12.701 1.00 89.56 80 ALA A N 1
ATOM 602 C CA . ALA A 1 80 ? 0.059 -2.214 13.386 1.00 89.56 80 ALA A CA 1
ATOM 603 C C . ALA A 1 80 ? 1.196 -1.648 14.259 1.00 89.56 80 ALA A C 1
ATOM 605 O O . ALA A 1 80 ? 1.738 -2.347 15.111 1.00 89.56 80 ALA A O 1
ATOM 606 N N . GLU A 1 81 ? 1.505 -0.364 14.074 1.00 91.81 81 GLU A N 1
ATOM 607 C CA . GLU A 1 81 ? 2.597 0.364 14.740 1.00 91.81 81 GLU A CA 1
ATOM 608 C C . GLU A 1 81 ? 2.038 1.625 15.432 1.00 91.81 81 GLU A C 1
ATOM 610 O O . GLU A 1 81 ? 2.384 2.758 15.106 1.00 91.81 81 GLU A O 1
ATOM 615 N N . GLY A 1 82 ? 1.099 1.432 16.366 1.00 90.75 82 GLY A N 1
ATOM 616 C CA . GLY A 1 82 ? 0.444 2.514 17.111 1.00 90.75 82 GLY A CA 1
ATOM 617 C C . GLY A 1 82 ? -1.006 2.790 16.694 1.00 90.75 82 GLY A C 1
ATOM 618 O O . GLY A 1 82 ? -1.650 1.973 16.039 1.00 90.75 82 GLY A O 1
ATOM 619 N N . LYS A 1 83 ? -1.542 3.934 17.145 1.00 92.94 83 LYS A N 1
ATOM 620 C CA . LYS A 1 83 ? -2.961 4.329 16.997 1.00 92.94 83 LYS A CA 1
ATOM 621 C C . LYS A 1 83 ? -3.152 5.643 16.226 1.00 92.94 83 LYS A C 1
ATOM 623 O O . LYS A 1 83 ? -4.085 6.395 16.498 1.00 92.94 83 LYS A O 1
ATOM 628 N N . SER A 1 84 ? -2.231 5.966 15.326 1.00 92.12 84 SER A N 1
ATOM 629 C CA . SER A 1 84 ? -2.259 7.201 14.538 1.00 92.12 84 SER A CA 1
ATOM 630 C C . SER A 1 84 ? -1.678 6.987 13.139 1.00 92.12 84 SER A C 1
ATOM 632 O O . SER A 1 84 ? -1.007 5.987 12.874 1.00 92.12 84 SER A O 1
ATOM 634 N N . GLY A 1 85 ? -1.945 7.938 12.241 1.00 94.44 85 GLY A N 1
ATOM 635 C CA . GLY A 1 85 ? -1.457 7.924 10.864 1.00 94.44 85 GLY A CA 1
ATOM 636 C C . GLY A 1 85 ? -2.323 7.099 9.912 1.00 94.44 85 GLY A C 1
ATOM 637 O O . GLY A 1 85 ? -3.234 6.375 10.322 1.00 94.44 85 GLY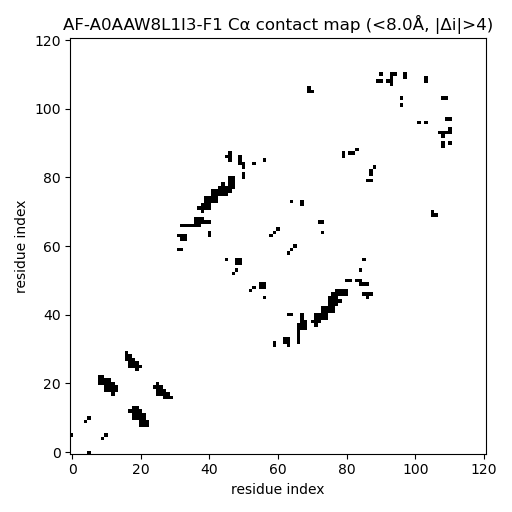 A O 1
ATOM 638 N N . TYR A 1 86 ? -2.006 7.201 8.618 1.00 97.19 86 TYR A N 1
ATOM 639 C CA . TYR A 1 86 ? -2.842 6.676 7.536 1.00 97.19 86 TYR A CA 1
ATOM 640 C C . TYR A 1 86 ? -3.188 5.195 7.684 1.00 97.19 86 TYR A C 1
ATOM 642 O O . TYR A 1 86 ? -4.345 4.829 7.521 1.00 97.19 86 TYR A O 1
ATOM 650 N N . PHE A 1 87 ? -2.220 4.333 8.016 1.00 97.19 87 PHE A N 1
ATOM 651 C CA . PHE A 1 87 ? -2.489 2.898 8.139 1.00 97.19 87 PHE A CA 1
ATOM 652 C C . PHE A 1 87 ? -3.535 2.593 9.220 1.00 97.19 87 PHE A C 1
ATOM 654 O O . PHE A 1 87 ? -4.492 1.870 8.953 1.00 97.19 87 PHE A O 1
ATOM 661 N N . TYR A 1 88 ? -3.398 3.191 10.408 1.00 96.56 88 TYR A N 1
ATOM 662 C CA . TYR A 1 88 ? -4.374 3.027 11.485 1.00 96.56 88 TYR A CA 1
ATOM 663 C C . TYR A 1 88 ? -5.758 3.537 11.063 1.00 96.56 88 TYR A C 1
ATOM 665 O O . TYR A 1 88 ? -6.750 2.827 11.212 1.00 96.56 88 TYR A O 1
ATOM 673 N N . GLU A 1 89 ? -5.827 4.735 10.480 1.00 97.12 89 GLU A N 1
ATOM 674 C CA . GLU A 1 89 ? -7.084 5.340 10.023 1.00 97.12 89 GLU A CA 1
ATOM 675 C C . GLU A 1 89 ? -7.785 4.488 8.954 1.00 97.12 89 GLU A C 1
ATOM 677 O O . GLU A 1 89 ? -8.995 4.258 9.036 1.00 97.12 89 GLU A O 1
ATOM 682 N N . PHE A 1 90 ? -7.030 3.963 7.984 1.00 97.44 90 PHE A N 1
ATOM 683 C CA . PHE A 1 90 ? -7.560 3.096 6.932 1.00 97.44 90 PHE A CA 1
ATOM 684 C C . PHE A 1 90 ? -8.051 1.760 7.489 1.00 97.44 90 PHE A C 1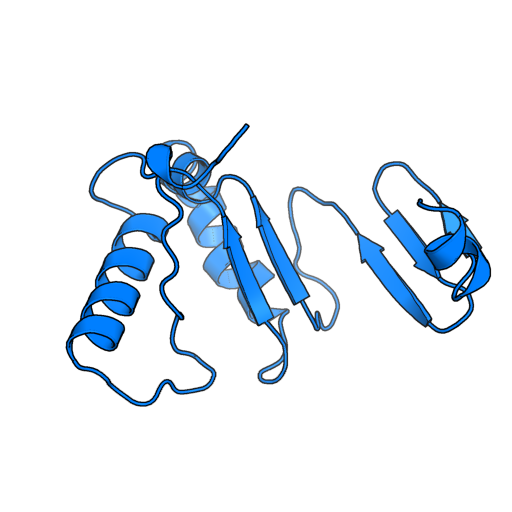
ATOM 686 O O . PHE A 1 90 ? -9.135 1.315 7.109 1.00 97.44 90 PHE A O 1
ATOM 693 N N . CYS A 1 91 ? -7.316 1.148 8.423 1.00 97.00 91 CYS A N 1
ATOM 694 C CA . CYS A 1 91 ? -7.758 -0.064 9.111 1.00 97.00 91 CYS A CA 1
ATOM 695 C C . CYS A 1 91 ? -9.061 0.168 9.885 1.00 97.00 91 CYS A C 1
ATOM 697 O O . CYS A 1 91 ? -10.009 -0.589 9.690 1.00 97.00 91 CYS A O 1
ATOM 699 N N . GLN A 1 92 ? -9.150 1.237 10.686 1.00 96.94 92 GLN A N 1
ATOM 700 C CA . GLN A 1 92 ? -10.356 1.566 11.457 1.00 96.94 92 GLN A CA 1
ATOM 701 C C . GLN A 1 92 ? -11.569 1.815 10.551 1.00 96.94 92 GLN A C 1
ATOM 703 O O . GLN A 1 92 ? -12.676 1.355 10.841 1.00 96.94 92 GLN A O 1
ATOM 708 N N . LEU A 1 93 ? -11.376 2.539 9.442 1.00 97.12 93 LEU A N 1
ATOM 709 C CA . LEU A 1 93 ? -12.438 2.783 8.469 1.00 97.12 93 LEU A CA 1
ATOM 710 C C . LEU A 1 93 ? -12.906 1.472 7.825 1.00 97.12 93 LEU A C 1
ATOM 712 O O . LEU A 1 93 ? -14.106 1.194 7.802 1.00 97.12 93 LEU A O 1
ATOM 716 N N . ALA A 1 94 ? -11.970 0.659 7.334 1.00 97.50 94 ALA A N 1
ATOM 717 C CA . ALA A 1 94 ? -12.267 -0.601 6.664 1.00 97.50 94 ALA A CA 1
ATOM 718 C C . ALA A 1 94 ? -12.947 -1.611 7.605 1.00 97.50 94 ALA A C 1
ATOM 720 O O . ALA A 1 94 ? -13.917 -2.264 7.216 1.00 97.50 94 ALA A O 1
ATOM 721 N N . GLU A 1 95 ? -12.476 -1.717 8.850 1.00 97.19 95 GLU A N 1
ATOM 722 C CA . GLU A 1 95 ? -13.066 -2.572 9.880 1.00 97.19 95 GLU A CA 1
ATOM 723 C C . GLU A 1 95 ? -14.490 -2.118 10.214 1.00 97.19 95 GLU A C 1
ATOM 725 O O . GLU A 1 95 ? -15.413 -2.931 10.225 1.00 97.19 95 GLU A O 1
ATOM 730 N N . LYS A 1 96 ? -14.712 -0.809 10.386 1.00 97.75 96 LYS A N 1
ATOM 731 C CA . LYS A 1 96 ? -16.056 -0.262 10.606 1.00 97.75 96 LYS A CA 1
ATOM 732 C C . LYS A 1 96 ? -17.008 -0.619 9.462 1.00 97.75 96 LYS A C 1
ATOM 734 O O . LYS A 1 96 ? -18.145 -1.010 9.717 1.00 97.75 96 LYS A O 1
ATOM 739 N N . LEU A 1 97 ? -16.570 -0.493 8.207 1.00 97.50 97 LEU A N 1
ATOM 740 C CA . LEU A 1 97 ? -17.389 -0.856 7.045 1.00 97.50 97 LEU A CA 1
ATOM 741 C C . LEU A 1 97 ? -17.703 -2.357 6.999 1.00 97.50 97 LEU A C 1
ATOM 743 O O . LEU A 1 97 ? -18.832 -2.728 6.665 1.00 97.50 97 LEU A O 1
ATOM 747 N N . LEU A 1 98 ? -16.732 -3.199 7.368 1.00 96.81 98 LEU A N 1
ATOM 748 C CA . LEU A 1 98 ? -16.905 -4.645 7.481 1.00 96.81 98 LEU A CA 1
ATOM 749 C C . LEU A 1 98 ? -17.938 -5.005 8.558 1.00 96.81 98 LEU A C 1
ATOM 751 O O . LEU A 1 98 ? -18.857 -5.770 8.280 1.00 96.81 98 LEU A O 1
ATOM 755 N N . LEU A 1 99 ? -17.828 -4.420 9.755 1.00 96.88 99 LEU A N 1
ATOM 756 C CA . LEU A 1 99 ? -18.760 -4.654 10.866 1.00 96.88 99 LEU A CA 1
ATOM 757 C C . LEU A 1 99 ? -20.189 -4.212 10.528 1.00 96.88 99 LEU A C 1
ATOM 759 O O . LEU A 1 99 ? -21.152 -4.870 10.913 1.00 96.88 99 LEU A O 1
ATOM 763 N N . LEU A 1 100 ? -20.333 -3.133 9.756 1.00 96.88 100 LEU A N 1
ATOM 764 C CA . LEU A 1 100 ? -21.626 -2.661 9.254 1.00 96.88 100 LEU A CA 1
ATOM 765 C C . LEU A 1 100 ? -22.165 -3.483 8.073 1.00 96.88 100 LEU A C 1
ATOM 767 O O . LEU A 1 100 ? -23.252 -3.183 7.581 1.00 96.88 100 LEU A O 1
ATOM 771 N N . SER A 1 101 ? -21.421 -4.483 7.584 1.00 95.50 101 SER A N 1
ATOM 772 C CA . SER A 1 101 ? -21.765 -5.269 6.389 1.00 95.50 101 SER A CA 1
ATOM 773 C C . SER A 1 101 ? -22.106 -4.394 5.172 1.00 95.50 101 SER A C 1
ATOM 775 O O . SER A 1 101 ? -22.976 -4.725 4.362 1.00 95.50 101 SER A O 1
ATOM 777 N N . LYS A 1 102 ? -21.437 -3.240 5.037 1.00 95.88 102 LYS A N 1
ATOM 778 C CA . LYS A 1 102 ? -21.714 -2.283 3.961 1.00 95.88 102 LYS A CA 1
ATOM 779 C C . LYS A 1 102 ? -21.172 -2.812 2.632 1.00 95.88 102 LYS A C 1
ATOM 781 O O . LYS A 1 102 ? -20.064 -3.341 2.556 1.00 95.88 102 LYS A O 1
ATOM 786 N N . LYS A 1 103 ? -21.918 -2.594 1.546 1.00 95.75 103 LYS A N 1
ATOM 787 C CA . LYS A 1 103 ? -21.401 -2.796 0.188 1.00 95.75 103 LYS A CA 1
ATOM 788 C C . LYS A 1 103 ? -20.302 -1.766 -0.102 1.00 95.75 103 LYS A C 1
ATOM 790 O O . LYS A 1 103 ? -20.573 -0.567 -0.083 1.00 95.75 103 LYS A O 1
ATOM 795 N N . LEU A 1 104 ? -19.088 -2.246 -0.364 1.00 95.56 104 LEU A N 1
ATOM 796 C CA . LEU A 1 104 ? -17.922 -1.406 -0.648 1.00 95.56 104 LEU A CA 1
ATOM 797 C C . LEU A 1 104 ? -18.018 -0.771 -2.043 1.00 95.56 104 LEU A C 1
ATOM 799 O O . LEU A 1 104 ? -18.399 -1.434 -3.015 1.00 95.56 104 LEU A O 1
ATOM 803 N N . SER A 1 105 ? -17.657 0.506 -2.133 1.00 94.62 105 SER A N 1
ATOM 804 C CA . SER A 1 105 ? -17.388 1.208 -3.387 1.00 94.62 105 SER A CA 1
ATOM 805 C C . SER A 1 105 ? -15.956 0.926 -3.874 1.00 94.62 105 SER A C 1
ATOM 807 O O . SER A 1 105 ? -15.140 0.413 -3.107 1.00 94.62 105 SER A O 1
ATOM 809 N N . PRO A 1 106 ? -15.608 1.267 -5.130 1.00 91.38 106 PRO A N 1
ATOM 810 C CA . PRO A 1 106 ? -14.245 1.096 -5.642 1.00 91.38 106 PRO A CA 1
ATOM 811 C C . PRO A 1 106 ? -13.159 1.853 -4.862 1.00 91.38 106 PRO A C 1
ATOM 813 O O . PRO A 1 106 ? -11.994 1.484 -4.956 1.00 91.38 106 PRO A O 1
ATOM 816 N N . LEU A 1 107 ? -13.530 2.895 -4.110 1.00 92.69 107 LEU A N 1
ATOM 817 C CA . LEU A 1 107 ? -12.605 3.705 -3.311 1.00 92.69 107 LEU A CA 1
ATOM 818 C C . LEU A 1 107 ? -12.512 3.241 -1.850 1.00 92.69 107 LEU A C 1
ATOM 820 O O . LEU A 1 107 ? -11.683 3.749 -1.099 1.00 92.69 107 LEU A O 1
ATOM 824 N N . ASP A 1 108 ? -13.363 2.301 -1.429 1.00 95.38 108 ASP A N 1
ATOM 825 C CA . ASP A 1 108 ? -13.369 1.818 -0.053 1.00 95.38 108 ASP A CA 1
ATOM 826 C C . ASP A 1 108 ? -12.321 0.721 0.160 1.00 95.38 108 ASP A C 1
ATOM 828 O O . ASP A 1 108 ? -12.168 -0.214 -0.633 1.00 95.38 108 ASP A O 1
ATOM 832 N N . TRP A 1 109 ? -11.651 0.779 1.309 1.00 96.56 109 TRP A N 1
ATOM 833 C CA . TRP A 1 109 ? -10.735 -0.267 1.740 1.00 96.56 109 TRP A CA 1
ATOM 834 C C . TRP A 1 109 ? -11.488 -1.534 2.152 1.00 96.56 109 TRP A C 1
ATOM 836 O O . TRP A 1 109 ? -12.405 -1.506 2.976 1.00 96.56 109 TRP A O 1
ATOM 846 N N . LYS A 1 110 ? -11.043 -2.680 1.632 1.00 96.62 110 LYS A N 1
ATOM 847 C CA . LYS A 1 110 ? -11.460 -3.994 2.127 1.00 96.62 110 LYS A CA 1
ATOM 848 C C . LYS A 1 110 ? -10.548 -4.419 3.275 1.00 96.62 110 LYS A C 1
ATOM 850 O O . LYS A 1 110 ? -9.357 -4.626 3.063 1.00 96.62 110 LYS A O 1
ATOM 855 N N . PHE A 1 111 ? -11.115 -4.609 4.463 1.00 96.88 111 PHE A N 1
ATOM 856 C CA . PHE A 1 111 ? -10.357 -5.069 5.624 1.00 96.88 111 PHE A CA 1
ATOM 857 C C . PHE A 1 111 ? -9.974 -6.551 5.505 1.00 96.88 111 PHE A C 1
ATOM 859 O O . PHE A 1 111 ? -10.792 -7.391 5.116 1.00 96.88 111 PHE A O 1
ATOM 866 N N . PHE A 1 112 ? -8.733 -6.873 5.862 1.00 94.69 112 PHE A N 1
ATOM 867 C CA . PHE A 1 112 ? -8.228 -8.237 5.981 1.00 94.69 112 PHE A CA 1
ATOM 868 C C . PHE A 1 112 ? -7.236 -8.298 7.140 1.00 94.69 112 PHE A C 1
ATOM 870 O O . PHE A 1 112 ? -6.319 -7.485 7.213 1.00 94.69 112 PHE A O 1
ATOM 877 N N . PHE A 1 113 ? -7.415 -9.272 8.030 1.00 93.38 113 PHE A N 1
ATOM 878 C CA . PHE A 1 113 ? -6.525 -9.501 9.162 1.00 93.38 113 PHE A CA 1
ATOM 879 C C . PHE A 1 113 ? -6.108 -10.970 9.204 1.00 93.38 113 PHE A C 1
ATOM 881 O O . PHE A 1 113 ? -6.955 -11.870 9.273 1.00 93.38 113 PHE A O 1
ATOM 888 N N . PHE A 1 114 ? -4.797 -11.200 9.168 1.00 90.44 114 PHE A N 1
ATOM 889 C CA . PHE A 1 114 ? -4.205 -12.525 9.276 1.00 90.44 114 PHE A CA 1
ATOM 890 C C . PHE A 1 114 ? -3.511 -12.669 10.628 1.00 90.44 114 PHE A C 1
ATOM 892 O O . PHE A 1 114 ? -2.459 -12.091 10.880 1.00 90.44 114 PHE A O 1
ATOM 899 N N . SER A 1 115 ? -4.149 -13.414 11.521 1.00 88.25 115 SER A N 1
ATOM 900 C CA . SER A 1 115 ? -3.656 -13.665 12.868 1.00 88.25 115 SER A CA 1
ATOM 901 C C . SER A 1 115 ? -2.638 -14.801 12.893 1.00 88.25 115 SER A C 1
ATOM 903 O O . SER A 1 115 ? -2.803 -15.790 12.182 1.00 88.25 115 SER A O 1
ATOM 905 N N . TRP A 1 116 ? -1.657 -14.717 13.792 1.00 86.06 116 TRP A N 1
ATOM 906 C CA . TRP A 1 116 ? -0.573 -15.698 13.916 1.00 86.06 116 TRP A CA 1
ATOM 907 C C . TRP A 1 116 ? -1.058 -17.151 14.074 1.00 86.06 116 TRP A C 1
ATOM 909 O O . TRP A 1 116 ? -0.522 -18.039 13.426 1.00 86.06 116 TRP A O 1
ATOM 919 N N . TRP A 1 117 ? -2.133 -17.405 14.830 1.00 85.50 117 TRP A N 1
ATOM 920 C CA . TRP A 1 117 ? -2.680 -18.759 15.038 1.00 85.50 117 TRP A CA 1
ATOM 921 C C . TRP A 1 117 ? -3.370 -19.374 13.808 1.00 85.50 117 TRP A C 1
ATOM 923 O O . TRP A 1 117 ? -3.802 -20.522 13.857 1.00 85.50 117 TRP A O 1
ATOM 933 N N . LYS A 1 118 ? -3.539 -18.614 12.718 1.00 84.81 118 LYS A N 1
ATOM 934 C CA . LYS A 1 118 ? -4.069 -19.126 11.441 1.00 84.81 118 LYS A CA 1
ATOM 935 C C . LYS A 1 118 ? -2.966 -19.606 10.499 1.00 84.81 118 LYS A C 1
ATOM 937 O O . LYS A 1 118 ? -3.285 -20.169 9.455 1.00 84.81 118 LYS A O 1
ATOM 942 N N . ASN A 1 119 ? -1.701 -19.376 10.846 1.00 78.25 119 ASN A N 1
ATOM 943 C CA . ASN A 1 119 ? -0.572 -19.932 10.124 1.00 78.25 119 ASN A CA 1
ATOM 944 C C . ASN A 1 119 ? -0.301 -21.341 10.666 1.00 78.25 119 ASN A C 1
ATOM 946 O O . ASN A 1 119 ? 0.416 -21.488 11.650 1.00 78.25 119 ASN A O 1
ATOM 950 N N . ALA A 1 120 ? -0.952 -22.351 10.086 1.00 76.31 120 ALA A N 1
ATOM 951 C CA . ALA A 1 120 ? -0.572 -23.736 10.346 1.00 76.31 120 ALA A CA 1
ATOM 952 C C . ALA A 1 120 ? 0.798 -23.990 9.699 1.00 76.31 120 ALA A C 1
ATOM 954 O O . ALA A 1 120 ? 0.986 -23.606 8.542 1.00 76.31 120 ALA A O 1
ATOM 955 N N . ASP A 1 121 ? 1.721 -24.576 10.463 1.00 64.94 121 ASP A N 1
ATOM 956 C CA . ASP A 1 121 ? 3.043 -24.997 9.980 1.00 64.94 121 ASP A CA 1
ATOM 957 C C . ASP A 1 121 ? 2.949 -26.066 8.876 1.00 64.94 121 ASP A C 1
ATOM 959 O O . ASP A 1 121 ? 2.024 -26.916 8.935 1.00 64.94 121 ASP A O 1
#

Secondary structure (DSSP, 8-state):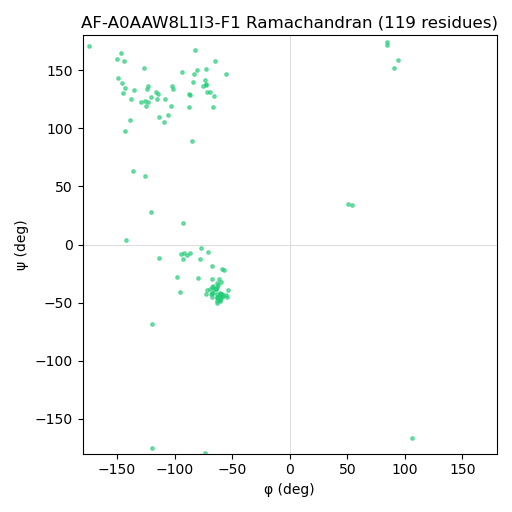
--HHHHHHS-EEEE-SSEEEETTS-EEE--S---SS-EEEEEETTHHHHHHH-HHHHHHIIIIIGGGEEEEEEEEE-----SS-HHHHHHHHHHHHHHHTTPPPPTTSPPP----GGG---

pLDDT: mean 92.21, std 6.12, range [64.94, 97.75]

Mean predicted aligned error: 4.57 Å

Sequence (121 aa):
LPHLIKAANPLEIQTKDELVFSKGGSITVSTSFRGGTLDRLHVSEFGKICAKFPDKAREIVTGAFEAVSLKGRITLESTAEGKSGYFYEFCQLAEKLLLLSKKLSPLDWKFFFFSWWKNAD

Foldseek 3Di:
DDPVVCVVWNFPDDDPAKTATPVGDIGGHDLDDADAQDLEAEDEALQVCCVPPVVSNVRCVVGVVVSYDLNHDYHYYHDHDDCDGDVNVLQVQQVVCVVVVHDDDSPHDHHDDDDPVNDDD

Nearest PDB structures (foldseek):
  8iju-assembly1_A  TM=7.164E-01  e=1.986E+00  Homo sapiens
  1nrx-assembly1_A  TM=3.162E-01  e=1.986E+00  Aspergillus nidulans
  1nve-assembly2_D  TM=3.111E-01  e=2.124E+00  Aspergillus nidulans
  1nua-assembly1_B  TM=3.130E-01  e=2.429E+00  Aspergillus nidulans
  1sg6-assembly2_B  TM=3.089E-01  e=2.969E+00  Aspergillus nidulans

Solvent-accessible surface area (backbone atoms only — not comparable to full-atom values): 7390 Å² total; per-residue (Å²): 129,59,70,69,55,43,70,76,46,39,72,73,41,82,59,98,44,37,39,32,31,69,83,60,65,71,51,75,62,70,98,74,58,78,75,71,79,33,61,64,47,77,40,74,48,39,21,53,36,25,62,77,36,49,69,58,40,49,47,41,60,75,32,37,52,70,27,38,44,85,86,32,47,81,45,81,41,62,62,89,56,72,90,58,51,66,47,41,54,49,50,56,53,13,45,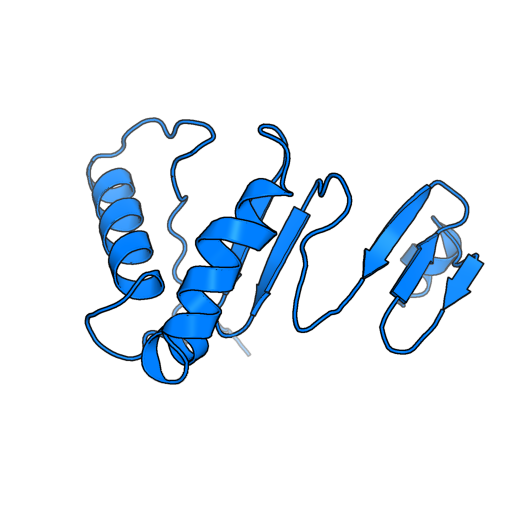51,40,55,76,66,68,54,86,76,55,88,87,53,64,81,67,83,84,87,57,76,92,73,64,76,132

Radius of gyration: 16.77 Å; Cα contacts (8 Å, |Δi|>4): 148; chains: 1; bounding box: 39×38×41 Å